Protein AF-A0AAV0WJF1-F1 (afdb_monomer_lite)

Radius of gyration: 22.51 Å; chains: 1; bounding box: 48×35×54 Å

Sequence (123 aa):
MRTDKSFSELWLKTIQFCETNDISIEVSHPITKRKRTQPTNLMNFHLETTTSANFDEQDQDVSEAYWRRTVYFPIIDTIINNLKFRFSTENLHMAKAIDSFMDTDFEKSQYFEKKLLLKCNEY

Organism: NCBI:txid13131

Foldseek 3Di:
DPDPVVLVVVVVVVVVVCVVVVHDLDDDPPPDPDDDDDDPVCPVAPDDPDDPPPCPPDDPCPSSVCCVRPPVRVVVSVVVVVVCVCPPPVNVLLVQLVVCVVVVVVVSVVVNVVVVVVVVVVD

Structure (mmCIF, N/CA/C/O backbone):
data_AF-A0AAV0WJF1-F1
#
_entry.id   AF-A0AAV0WJF1-F1
#
loop_
_atom_site.group_PDB
_atom_site.id
_atom_site.type_symbol
_atom_site.label_atom_id
_atom_site.label_alt_id
_atom_site.label_comp_id
_atom_site.label_asym_id
_atom_site.label_entity_id
_atom_site.label_seq_id
_atom_site.pdbx_PDB_ins_code
_atom_site.Cartn_x
_atom_site.Cartn_y
_atom_site.Cartn_z
_atom_site.occupancy
_atom_site.B_iso_or_equiv
_atom_site.auth_seq_id
_atom_site.auth_comp_id
_atom_site.auth_asym_id
_atom_site.auth_atom_id
_atom_site.pdbx_PDB_model_num
ATOM 1 N N . MET A 1 1 ? 10.000 -0.336 2.241 1.00 55.97 1 MET A N 1
ATOM 2 C CA . MET A 1 1 ? 8.812 -0.557 1.386 1.00 55.97 1 MET A CA 1
ATOM 3 C C . MET A 1 1 ? 8.705 0.536 0.332 1.00 55.97 1 MET A C 1
ATOM 5 O O . MET A 1 1 ? 8.679 0.216 -0.843 1.00 55.97 1 MET A O 1
ATOM 9 N N . ARG A 1 2 ? 8.781 1.818 0.717 1.00 67.69 2 ARG A N 1
ATOM 10 C CA . ARG A 1 2 ? 9.154 2.902 -0.204 1.00 67.69 2 ARG A CA 1
ATOM 11 C C . ARG A 1 2 ? 10.661 3.171 -0.112 1.00 67.69 2 ARG A C 1
ATOM 13 O O . ARG A 1 2 ? 11.082 4.125 0.529 1.00 67.69 2 ARG A O 1
ATOM 20 N N . THR A 1 3 ? 11.474 2.265 -0.645 1.00 77.50 3 THR A N 1
ATOM 21 C CA . THR A 1 3 ? 12.932 2.453 -0.717 1.00 77.50 3 THR A CA 1
ATOM 22 C C . THR A 1 3 ? 13.434 2.107 -2.103 1.00 77.50 3 THR A C 1
ATOM 24 O O . THR A 1 3 ? 12.936 1.175 -2.735 1.00 77.50 3 THR A O 1
ATOM 27 N N . ASP A 1 4 ? 14.456 2.826 -2.542 1.00 77.62 4 ASP A N 1
ATOM 28 C CA . ASP A 1 4 ? 15.042 2.654 -3.871 1.00 77.62 4 ASP A CA 1
ATOM 29 C C . ASP A 1 4 ? 15.530 1.223 -4.077 1.00 77.62 4 ASP A C 1
ATOM 31 O O . ASP A 1 4 ? 15.182 0.589 -5.064 1.00 77.62 4 ASP A O 1
ATOM 35 N N . LYS A 1 5 ? 16.167 0.650 -3.050 1.00 85.56 5 LYS A N 1
ATOM 36 C CA . LYS A 1 5 ? 16.572 -0.758 -3.030 1.00 85.56 5 LYS A CA 1
ATOM 37 C C . LYS A 1 5 ? 15.415 -1.725 -3.319 1.00 85.56 5 LYS A C 1
ATOM 39 O O . LYS A 1 5 ? 15.571 -2.641 -4.115 1.00 85.56 5 LYS A O 1
ATOM 44 N N . SER A 1 6 ? 14.256 -1.520 -2.685 1.00 83.12 6 SER A N 1
ATOM 45 C CA . SER A 1 6 ? 13.097 -2.405 -2.885 1.00 83.12 6 SER A CA 1
ATOM 46 C C . SER A 1 6 ? 12.503 -2.289 -4.287 1.00 83.12 6 SER A C 1
ATOM 48 O O . SER A 1 6 ? 12.029 -3.283 -4.829 1.00 83.12 6 SER A O 1
ATOM 50 N N . PHE A 1 7 ? 12.568 -1.095 -4.883 1.00 85.75 7 PHE A N 1
ATOM 51 C CA . PHE A 1 7 ? 12.184 -0.911 -6.274 1.00 85.75 7 PHE A CA 1
ATOM 52 C C . PHE A 1 7 ? 13.158 -1.638 -7.202 1.00 85.75 7 PHE A C 1
ATOM 54 O O . PHE A 1 7 ? 12.708 -2.432 -8.018 1.00 85.75 7 PHE A O 1
ATOM 61 N N . SER A 1 8 ? 14.470 -1.448 -7.031 1.00 86.62 8 SER A N 1
ATOM 62 C CA . SER A 1 8 ? 15.483 -2.099 -7.870 1.00 86.62 8 SER A CA 1
ATOM 63 C C . SER A 1 8 ? 15.378 -3.627 -7.829 1.00 86.62 8 SER A C 1
ATOM 65 O O . SER A 1 8 ? 15.448 -4.274 -8.867 1.00 86.62 8 SER A O 1
ATOM 67 N N . GLU A 1 9 ? 15.138 -4.222 -6.657 1.00 89.94 9 GLU A N 1
ATOM 68 C CA . GLU A 1 9 ? 14.930 -5.674 -6.532 1.00 89.94 9 GLU A CA 1
ATOM 69 C C . GLU A 1 9 ? 13.6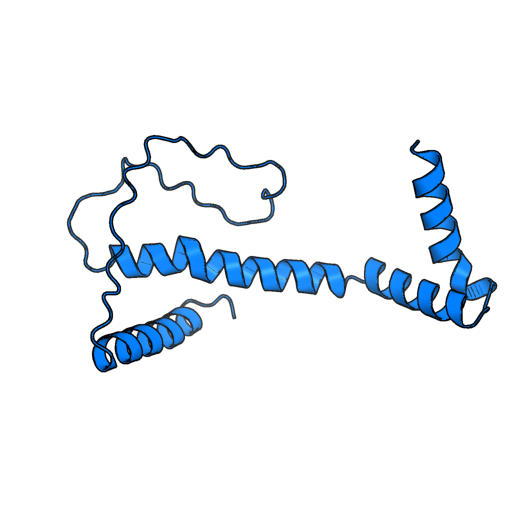97 -6.167 -7.311 1.00 89.94 9 GLU A C 1
ATOM 71 O O . GLU A 1 9 ? 13.744 -7.223 -7.945 1.00 89.94 9 GLU A O 1
ATOM 76 N N . LEU A 1 10 ? 12.588 -5.422 -7.269 1.00 88.12 10 LEU A N 1
ATOM 77 C CA . LEU A 1 10 ? 11.373 -5.755 -8.018 1.00 88.12 10 LEU A CA 1
ATOM 78 C C . LEU A 1 10 ? 11.564 -5.534 -9.523 1.00 88.12 10 LEU A C 1
ATOM 80 O O . LEU A 1 10 ? 11.116 -6.348 -10.331 1.00 88.12 10 LEU A O 1
ATOM 84 N N . TRP A 1 11 ? 12.239 -4.451 -9.889 1.00 89.19 11 TRP A N 1
ATOM 85 C CA . TRP A 1 11 ? 12.522 -4.084 -11.266 1.00 89.19 11 TRP A CA 1
ATOM 86 C C . TRP A 1 11 ? 13.403 -5.130 -11.949 1.00 89.19 11 TRP A C 1
ATOM 88 O O . TRP A 1 11 ? 13.031 -5.629 -13.006 1.00 89.19 11 TRP A O 1
ATOM 98 N N . LEU A 1 12 ? 14.476 -5.584 -11.293 1.00 89.50 12 LEU A N 1
ATOM 99 C CA . LEU A 1 12 ? 15.334 -6.660 -11.806 1.00 89.50 12 LEU A CA 1
ATOM 100 C C . LEU A 1 12 ? 14.558 -7.959 -12.055 1.00 89.50 12 LEU A C 1
ATOM 102 O O . LEU A 1 12 ? 14.716 -8.584 -13.100 1.00 89.50 12 LEU A O 1
ATOM 106 N N . LYS A 1 13 ? 13.671 -8.348 -11.130 1.00 91.12 13 LYS A N 1
ATOM 107 C CA . LYS A 1 13 ? 12.789 -9.513 -11.323 1.00 91.12 13 LYS A CA 1
ATOM 108 C C . LYS A 1 13 ? 11.827 -9.325 -12.494 1.00 91.12 13 LYS A C 1
ATOM 110 O O . LYS A 1 13 ? 11.500 -10.291 -13.174 1.00 91.12 13 LYS A O 1
ATOM 115 N N . THR A 1 14 ? 11.366 -8.096 -12.708 1.00 87.12 14 THR A N 1
ATOM 116 C CA . THR A 1 14 ? 10.457 -7.749 -13.804 1.00 87.12 14 THR A CA 1
ATOM 117 C C . THR A 1 14 ? 11.182 -7.835 -15.145 1.00 87.12 14 THR A C 1
ATOM 119 O O . THR A 1 14 ? 10.672 -8.479 -16.055 1.00 87.12 14 THR A O 1
ATOM 122 N N . ILE A 1 15 ? 12.402 -7.293 -15.235 1.00 88.75 15 ILE A N 1
ATOM 123 C CA . ILE A 1 15 ? 13.273 -7.428 -16.412 1.00 88.75 15 ILE A CA 1
ATOM 124 C C . ILE A 1 15 ? 13.526 -8.904 -16.715 1.00 88.75 15 ILE A C 1
ATOM 126 O O . ILE A 1 15 ? 13.214 -9.356 -17.811 1.00 88.75 15 ILE A O 1
ATOM 130 N N . GLN A 1 16 ? 13.984 -9.675 -15.725 1.00 90.88 16 GLN A N 1
ATOM 131 C CA . GLN A 1 16 ? 14.268 -11.101 -15.903 1.00 90.88 16 GLN A CA 1
ATOM 132 C C . GLN A 1 16 ? 13.039 -11.878 -16.401 1.00 90.88 16 GLN A C 1
ATOM 134 O O . GLN A 1 16 ? 13.146 -12.749 -17.266 1.00 90.88 16 GLN A O 1
ATOM 139 N N . PHE A 1 17 ? 11.857 -11.572 -15.860 1.00 90.88 17 PHE A N 1
ATOM 140 C CA . PHE A 1 17 ? 10.607 -12.181 -16.303 1.00 90.88 17 PHE A CA 1
ATOM 141 C C . PHE A 1 17 ? 10.282 -11.823 -17.757 1.00 90.88 17 PHE A C 1
ATOM 143 O O . PHE A 1 17 ? 9.903 -12.702 -18.528 1.00 90.88 17 PHE A O 1
ATOM 150 N N . CYS A 1 18 ? 10.441 -10.560 -18.142 1.00 88.00 18 CYS A N 1
ATOM 151 C CA . CYS A 1 18 ? 10.160 -10.108 -19.499 1.00 88.00 18 CYS A CA 1
ATOM 152 C C . CYS A 1 18 ? 11.141 -10.682 -20.523 1.00 88.00 18 CYS A C 1
ATOM 154 O O . CYS A 1 18 ? 10.690 -11.152 -21.563 1.00 88.00 18 CYS A O 1
ATOM 156 N N . GLU A 1 19 ? 12.434 -10.745 -20.200 1.00 90.31 19 GLU A N 1
ATOM 157 C CA . GLU A 1 19 ? 13.454 -11.407 -21.027 1.00 90.31 19 GLU A CA 1
ATOM 158 C C . GLU A 1 19 ? 13.150 -12.897 -21.219 1.00 90.31 19 GLU A C 1
ATOM 160 O O . GLU A 1 19 ? 13.275 -13.424 -22.317 1.00 90.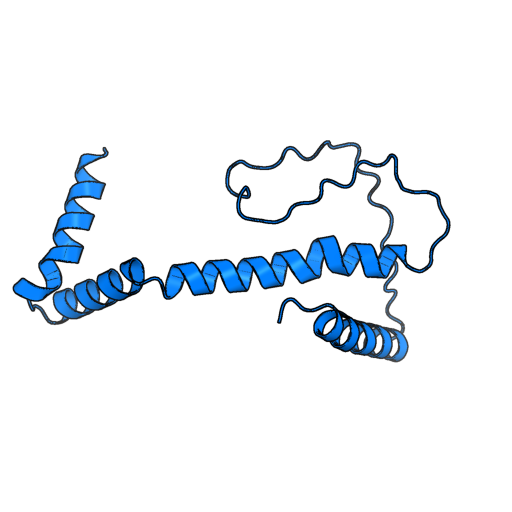31 19 GLU A O 1
ATOM 165 N N . THR A 1 20 ? 12.690 -13.583 -20.167 1.00 93.88 20 THR A N 1
ATOM 166 C CA . THR A 1 20 ? 12.349 -15.017 -20.238 1.00 93.88 20 THR A CA 1
ATOM 167 C C . THR A 1 20 ? 11.139 -15.294 -21.139 1.00 93.88 20 THR A C 1
ATOM 169 O O . THR A 1 20 ? 10.993 -16.404 -21.645 1.00 93.88 20 THR A O 1
ATOM 172 N N . ASN A 1 21 ? 10.250 -14.314 -21.316 1.00 91.50 21 ASN A N 1
ATOM 173 C CA . ASN A 1 21 ? 8.972 -14.482 -22.011 1.00 91.50 21 ASN A CA 1
ATOM 174 C C . ASN A 1 21 ? 8.864 -13.648 -23.303 1.00 91.50 21 ASN A C 1
ATOM 176 O O . ASN A 1 21 ? 7.762 -13.529 -23.835 1.00 91.50 21 ASN A O 1
ATOM 180 N N . ASP A 1 22 ? 9.962 -13.053 -23.785 1.00 88.44 22 ASP A N 1
ATOM 181 C CA . ASP A 1 22 ? 9.990 -12.137 -24.940 1.00 88.44 22 ASP A CA 1
ATOM 182 C C . ASP A 1 22 ? 8.934 -11.010 -24.858 1.00 88.44 22 ASP A C 1
ATOM 184 O O . ASP A 1 22 ? 8.281 -10.638 -25.838 1.00 88.44 22 ASP A O 1
ATOM 188 N N . ILE A 1 23 ? 8.738 -10.452 -23.660 1.00 86.94 23 ILE A N 1
ATOM 189 C CA . ILE A 1 23 ? 7.790 -9.355 -23.419 1.00 86.94 23 ILE A CA 1
ATOM 190 C C . ILE A 1 23 ? 8.530 -8.023 -23.531 1.00 86.94 23 ILE A C 1
ATOM 192 O O . ILE A 1 23 ? 9.479 -7.769 -22.792 1.00 86.94 23 ILE A O 1
ATOM 196 N N . SER A 1 24 ? 8.052 -7.126 -24.395 1.00 80.88 24 SER A N 1
ATOM 197 C CA . SER A 1 24 ? 8.589 -5.764 -24.464 1.00 80.88 24 SER A CA 1
ATOM 198 C C . SER A 1 24 ? 8.199 -4.945 -23.226 1.00 80.88 24 SER A C 1
ATOM 200 O O . SER A 1 24 ? 7.020 -4.829 -22.889 1.00 80.88 24 SER A O 1
ATOM 202 N N . ILE A 1 25 ? 9.204 -4.367 -22.561 1.00 76.56 25 ILE A N 1
ATOM 203 C CA . ILE A 1 25 ? 9.070 -3.440 -21.419 1.00 76.56 25 ILE A CA 1
ATOM 204 C C . ILE A 1 25 ? 8.994 -1.973 -21.876 1.00 76.56 25 ILE A C 1
ATOM 206 O O . ILE A 1 25 ? 8.682 -1.085 -21.073 1.00 76.56 25 ILE A O 1
ATOM 210 N N . GLU A 1 26 ? 9.270 -1.706 -23.154 1.00 78.12 26 GLU A N 1
ATOM 211 C CA . GLU A 1 26 ? 9.368 -0.347 -23.674 1.00 78.12 26 GLU A CA 1
ATOM 212 C C . GLU A 1 26 ? 8.051 0.411 -23.518 1.00 78.12 26 GLU A C 1
ATOM 214 O O . GLU A 1 26 ? 6.976 -0.014 -23.954 1.00 78.12 26 GLU A O 1
ATOM 219 N N . VAL A 1 27 ? 8.141 1.584 -22.897 1.00 68.50 27 VAL A N 1
ATOM 220 C CA . VAL A 1 27 ? 6.999 2.477 -22.755 1.00 68.50 27 VAL A CA 1
ATOM 221 C C . VAL A 1 27 ? 6.891 3.294 -24.036 1.00 68.50 27 VAL A C 1
ATOM 223 O O . VAL A 1 27 ? 7.688 4.198 -24.279 1.00 68.50 27 VAL A O 1
ATOM 226 N N . SER A 1 28 ? 5.885 3.000 -24.864 1.00 59.44 28 SER A N 1
ATOM 227 C CA . SER A 1 28 ? 5.542 3.882 -25.981 1.00 59.44 28 SER A CA 1
ATOM 228 C C . SER A 1 28 ? 5.176 5.260 -25.425 1.00 59.44 28 SER A C 1
ATOM 230 O O . SER A 1 28 ? 4.274 5.379 -24.590 1.00 59.44 28 SER A O 1
ATOM 232 N N . HIS A 1 29 ? 5.899 6.296 -25.856 1.00 57.12 29 HIS A N 1
ATOM 233 C CA . HIS A 1 29 ? 5.673 7.671 -25.425 1.00 57.12 29 HIS A CA 1
ATOM 234 C C . HIS A 1 29 ? 4.190 8.033 -25.585 1.00 57.12 29 HIS A C 1
ATOM 236 O O . HIS A 1 29 ? 3.665 7.986 -26.704 1.00 57.12 29 HIS A O 1
ATOM 242 N N . PRO A 1 30 ? 3.482 8.422 -24.508 1.00 50.22 30 PRO A N 1
ATOM 243 C CA . PRO A 1 30 ? 2.110 8.860 -24.650 1.00 50.22 30 PRO A CA 1
ATOM 244 C C . PRO A 1 30 ? 2.115 10.197 -25.397 1.00 50.22 30 PRO A C 1
ATOM 246 O O . PRO A 1 30 ? 2.349 11.256 -24.815 1.00 50.22 30 PRO A O 1
ATOM 249 N N . ILE A 1 31 ? 1.812 10.164 -26.699 1.00 47.16 31 ILE A N 1
ATOM 250 C CA . ILE A 1 31 ? 1.410 11.348 -27.466 1.00 47.16 31 ILE A CA 1
ATOM 251 C C . ILE A 1 31 ? 0.038 11.768 -26.934 1.00 47.16 31 ILE A C 1
ATOM 253 O O . ILE A 1 31 ? -1.004 11.518 -27.536 1.00 47.16 31 ILE A O 1
ATOM 257 N N . THR A 1 32 ? -0.005 12.384 -25.757 1.00 50.84 32 THR A N 1
ATOM 258 C CA . THR A 1 32 ? -1.253 12.904 -25.204 1.00 50.84 32 THR A CA 1
ATOM 259 C C . THR A 1 32 ? -1.129 14.399 -24.994 1.00 50.84 32 THR A C 1
ATOM 261 O O . THR A 1 32 ? -0.612 14.867 -23.988 1.00 50.84 32 THR A O 1
ATOM 264 N N . LYS A 1 33 ? -1.710 15.158 -25.932 1.00 53.44 33 LYS A N 1
ATOM 265 C CA . LYS A 1 33 ? -1.911 16.621 -25.875 1.00 53.44 33 LYS A CA 1
ATOM 266 C C . LYS A 1 33 ? -2.831 17.081 -24.728 1.00 53.44 33 LYS A C 1
ATOM 268 O O . LYS A 1 33 ? -3.188 18.254 -24.655 1.00 53.44 33 LYS A O 1
ATOM 273 N N . ARG A 1 34 ? -3.291 16.176 -23.858 1.00 53.78 34 ARG A N 1
ATOM 274 C CA . ARG A 1 34 ? -4.216 16.505 -22.769 1.00 53.78 34 ARG A CA 1
ATOM 275 C C . ARG A 1 34 ? -3.416 16.889 -21.529 1.00 53.78 34 ARG A C 1
ATOM 277 O O . ARG A 1 34 ? -2.856 16.024 -20.864 1.00 53.78 34 ARG A O 1
ATOM 284 N N . LYS A 1 35 ? -3.409 18.186 -21.199 1.00 49.66 35 LYS A N 1
ATOM 285 C CA . LYS A 1 35 ? -3.003 18.675 -19.874 1.00 49.66 35 LYS A CA 1
ATOM 286 C C . LYS A 1 35 ? -3.876 17.988 -18.826 1.00 49.66 35 LYS A C 1
ATOM 288 O O . LYS A 1 35 ? -5.072 18.255 -18.742 1.00 49.66 35 LYS A O 1
ATOM 293 N N . ARG A 1 36 ? -3.286 17.079 -18.055 1.00 54.56 36 ARG A N 1
ATOM 294 C CA . ARG A 1 36 ? -3.955 16.420 -16.936 1.00 54.56 36 ARG A CA 1
ATOM 295 C C . ARG A 1 36 ? -3.948 17.402 -15.764 1.00 54.56 36 ARG A C 1
ATOM 297 O O . ARG A 1 36 ? -2.909 17.627 -15.156 1.00 54.56 36 ARG A O 1
ATOM 304 N N . THR A 1 37 ? -5.077 18.045 -15.490 1.00 54.03 37 THR A N 1
ATOM 305 C CA . THR A 1 37 ? -5.266 18.827 -14.262 1.00 54.03 37 THR A CA 1
ATOM 306 C C . THR A 1 37 ? -5.371 17.864 -13.082 1.00 54.03 37 THR A C 1
ATOM 308 O O . THR A 1 37 ? -6.116 16.885 -13.144 1.00 54.03 37 THR A O 1
ATOM 311 N N . GLN A 1 38 ? -4.596 18.108 -12.023 1.00 50.94 38 GLN A N 1
ATOM 312 C CA . GLN A 1 38 ? -4.615 17.288 -10.813 1.00 50.94 38 GLN A CA 1
ATOM 313 C C . GLN A 1 38 ? -6.019 17.342 -10.183 1.00 50.94 38 GLN A C 1
ATOM 315 O O . GLN A 1 38 ? -6.508 18.439 -9.901 1.00 50.94 38 GLN A O 1
ATOM 320 N N . PRO A 1 39 ? -6.698 16.203 -9.960 1.00 56.72 39 PRO A N 1
ATOM 321 C CA . PRO A 1 39 ? -7.948 16.211 -9.214 1.00 56.72 39 PRO A CA 1
ATOM 322 C C . PRO A 1 39 ? -7.659 16.551 -7.746 1.00 56.72 39 PRO A C 1
ATOM 324 O O . PRO A 1 39 ? -6.719 16.026 -7.145 1.00 56.72 39 PRO A O 1
ATOM 327 N N . THR A 1 40 ? -8.490 17.411 -7.157 1.00 57.22 40 THR A N 1
ATOM 328 C CA . THR A 1 40 ? -8.364 17.932 -5.782 1.00 57.22 40 THR A CA 1
ATOM 329 C C . THR A 1 40 ? -8.242 16.837 -4.717 1.00 57.22 40 THR A C 1
ATOM 331 O O . THR A 1 40 ? -7.600 17.043 -3.693 1.00 57.22 40 THR A O 1
ATOM 334 N N . ASN A 1 41 ? -8.763 15.639 -4.990 1.00 60.06 41 ASN A N 1
ATOM 335 C CA . ASN A 1 41 ? -8.730 14.491 -4.079 1.00 60.06 41 ASN A CA 1
ATOM 336 C C . ASN A 1 41 ? -7.359 13.783 -3.988 1.00 60.06 41 ASN A C 1
ATOM 338 O O . ASN A 1 41 ? -7.218 12.848 -3.203 1.00 60.06 41 ASN A O 1
ATOM 342 N N . LEU A 1 42 ? -6.352 14.190 -4.777 1.00 59.56 42 LEU A N 1
ATOM 343 C CA . LEU A 1 42 ? -5.025 13.553 -4.818 1.00 59.56 42 LEU A CA 1
ATOM 344 C C . LEU A 1 42 ? -3.891 14.420 -4.235 1.00 59.56 42 LEU A C 1
ATOM 346 O O . LEU A 1 42 ? -2.723 14.140 -4.487 1.00 59.56 42 LEU A O 1
ATOM 350 N N . MET A 1 43 ? -4.199 15.454 -3.446 1.00 57.50 43 MET A N 1
ATOM 351 C CA . MET A 1 43 ? -3.187 16.341 -2.835 1.00 57.50 43 MET A CA 1
ATOM 352 C C . MET A 1 43 ? -2.194 15.614 -1.910 1.00 57.50 43 MET A C 1
ATOM 354 O O . MET A 1 43 ? -1.057 16.046 -1.763 1.00 57.50 43 MET A O 1
ATOM 358 N N . ASN A 1 44 ? -2.600 14.489 -1.315 1.00 60.22 44 ASN A N 1
ATOM 359 C CA . ASN A 1 44 ? -1.764 13.708 -0.393 1.00 60.22 44 ASN A CA 1
ATOM 360 C C . ASN A 1 44 ? -0.791 12.747 -1.099 1.00 60.22 44 ASN A C 1
ATOM 362 O O . ASN A 1 44 ? -0.085 11.990 -0.431 1.00 60.22 44 ASN A O 1
ATOM 366 N N . PHE A 1 45 ? -0.779 12.729 -2.432 1.00 58.53 45 PHE A N 1
ATOM 367 C CA . PHE A 1 45 ? 0.106 11.883 -3.223 1.00 58.53 45 PHE A CA 1
ATOM 368 C C . PHE A 1 45 ? 1.229 12.726 -3.819 1.00 58.53 45 PHE A C 1
ATOM 370 O O . PHE A 1 45 ? 1.000 13.842 -4.285 1.00 58.53 45 PHE A O 1
ATOM 377 N N . HIS A 1 46 ? 2.448 12.185 -3.833 1.00 47.81 46 HIS A N 1
ATOM 378 C CA . HIS A 1 46 ? 3.551 12.817 -4.545 1.00 47.81 46 HIS A CA 1
ATOM 379 C C . HIS A 1 46 ? 3.327 12.637 -6.049 1.00 47.81 46 HIS A C 1
ATOM 381 O O . HIS A 1 46 ? 3.642 11.597 -6.623 1.00 47.81 46 HIS A O 1
ATOM 387 N N . LEU A 1 47 ? 2.706 13.640 -6.666 1.00 55.28 47 LEU A N 1
ATOM 388 C CA . LEU A 1 47 ? 2.426 13.665 -8.092 1.00 55.28 47 LEU A CA 1
ATOM 389 C C . LEU A 1 47 ? 3.418 14.619 -8.762 1.00 55.28 47 LEU A C 1
ATOM 391 O O . LEU A 1 47 ? 3.240 15.834 -8.732 1.00 55.28 47 LEU A O 1
ATOM 395 N N . GLU A 1 48 ? 4.481 14.083 -9.357 1.00 50.75 48 GLU A N 1
ATOM 396 C CA . GLU A 1 48 ? 5.324 14.880 -10.248 1.00 50.75 48 GLU A CA 1
ATOM 397 C C . GLU A 1 48 ? 4.643 14.977 -11.614 1.00 50.75 48 GLU A C 1
ATOM 399 O O . GLU A 1 48 ? 4.590 14.014 -12.381 1.00 50.75 48 GLU A O 1
ATOM 404 N N . THR A 1 49 ? 4.094 16.151 -11.923 1.00 50.25 49 THR A N 1
ATOM 405 C CA . THR A 1 49 ? 3.616 16.472 -13.270 1.00 50.25 49 THR A CA 1
ATOM 406 C C . THR A 1 49 ? 4.820 16.549 -14.202 1.00 50.25 49 THR A C 1
ATOM 408 O O . THR A 1 49 ? 5.536 17.547 -14.224 1.00 50.25 49 THR A O 1
ATOM 411 N N . THR A 1 50 ? 5.068 15.494 -14.970 1.00 47.50 50 THR A N 1
ATOM 412 C CA . THR A 1 50 ? 6.108 15.493 -16.000 1.00 47.50 50 THR A CA 1
ATOM 413 C C . THR A 1 50 ? 5.642 16.396 -17.142 1.00 47.50 50 THR A C 1
ATOM 415 O O . THR A 1 50 ? 4.800 16.022 -17.958 1.00 47.50 50 THR A O 1
ATOM 418 N N . THR A 1 51 ? 6.127 17.637 -17.179 1.00 46.59 51 THR A N 1
ATOM 419 C CA . THR A 1 51 ? 5.959 18.510 -18.344 1.00 46.59 51 THR A CA 1
ATOM 420 C C . THR A 1 51 ? 6.838 17.994 -19.473 1.00 46.59 51 THR A C 1
ATOM 422 O O . THR A 1 51 ? 8.021 17.741 -19.266 1.00 46.59 51 THR A O 1
ATOM 425 N N . SER A 1 52 ? 6.274 17.880 -20.676 1.00 50.44 52 SER A N 1
ATOM 426 C CA . SER A 1 52 ? 6.908 17.340 -21.890 1.00 50.44 52 SER A CA 1
ATOM 427 C C . SER A 1 52 ? 8.170 18.079 -22.375 1.00 50.44 52 SER A C 1
ATOM 429 O O . SER A 1 52 ? 8.664 17.771 -23.447 1.00 50.44 52 SER A O 1
ATOM 431 N N . ALA A 1 53 ? 8.676 19.059 -21.622 1.00 45.38 53 ALA A N 1
ATOM 432 C CA . ALA A 1 53 ? 9.868 19.839 -21.946 1.00 45.38 53 ALA A CA 1
ATOM 433 C C . ALA A 1 53 ? 11.187 19.186 -21.482 1.00 45.38 53 ALA A C 1
ATOM 435 O O . ALA A 1 53 ? 12.243 19.704 -21.813 1.00 45.38 53 ALA A O 1
ATOM 436 N N . ASN A 1 54 ? 11.137 18.074 -20.735 1.00 45.59 54 ASN A N 1
ATOM 437 C CA . ASN A 1 54 ? 12.328 17.426 -20.159 1.00 45.59 54 ASN A CA 1
ATOM 438 C C . ASN A 1 54 ? 12.702 16.092 -20.836 1.00 45.59 54 ASN A C 1
ATOM 440 O O . ASN A 1 54 ? 13.483 15.332 -20.272 1.00 45.59 54 ASN A O 1
ATOM 444 N N . PHE A 1 55 ? 12.111 15.762 -21.988 1.00 45.50 55 PHE A N 1
ATOM 445 C CA . PHE A 1 55 ? 12.466 14.552 -22.733 1.00 45.50 55 PHE A CA 1
ATOM 446 C C . PHE A 1 55 ? 13.533 14.894 -23.774 1.00 45.50 55 PHE A C 1
ATOM 448 O O . PHE A 1 55 ? 13.210 15.109 -24.939 1.00 45.50 55 PHE A O 1
ATOM 455 N N . ASP A 1 56 ? 14.791 14.959 -23.340 1.00 38.81 56 ASP A N 1
ATOM 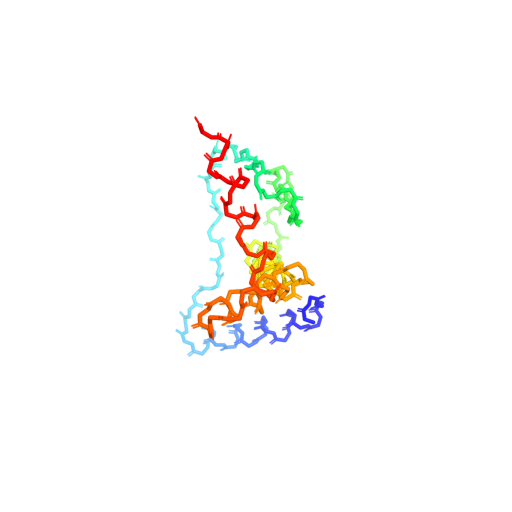456 C CA . ASP A 1 56 ? 15.912 14.763 -24.258 1.00 38.81 56 ASP A CA 1
ATOM 457 C C . ASP A 1 56 ? 16.002 13.257 -24.571 1.00 38.81 56 ASP A C 1
ATOM 459 O O . ASP A 1 56 ? 16.009 12.409 -23.679 1.00 38.81 56 ASP A O 1
ATOM 463 N N . GLU A 1 57 ? 15.973 12.931 -25.864 1.00 45.19 57 GLU A N 1
ATOM 464 C CA . GLU A 1 57 ? 15.648 11.623 -26.460 1.00 45.19 57 GLU A CA 1
ATOM 465 C C . GLU A 1 57 ? 16.711 10.513 -26.309 1.00 45.19 57 GLU A C 1
ATOM 467 O O . GLU A 1 57 ? 16.791 9.616 -27.147 1.00 45.19 57 GLU A O 1
ATOM 472 N N . GLN A 1 58 ? 17.543 10.508 -25.270 1.00 43.69 58 GLN A N 1
ATOM 473 C CA . GLN A 1 58 ? 18.573 9.472 -25.123 1.00 43.69 58 GLN A CA 1
ATOM 474 C C . GLN A 1 58 ? 18.760 9.055 -23.672 1.00 43.69 58 GLN A C 1
ATOM 476 O O . GLN A 1 58 ? 19.681 9.522 -23.018 1.00 43.69 58 GLN A O 1
ATOM 481 N N . ASP A 1 59 ? 17.931 8.133 -23.180 1.00 44.53 59 ASP A N 1
ATOM 482 C CA . ASP A 1 59 ? 18.352 7.313 -22.045 1.00 44.53 59 ASP A CA 1
ATOM 483 C C . ASP A 1 59 ? 17.566 5.999 -21.955 1.00 44.53 59 ASP A C 1
ATOM 485 O O . ASP A 1 59 ? 16.335 5.979 -21.907 1.00 44.53 59 ASP A O 1
ATOM 489 N N . GLN A 1 60 ? 18.285 4.877 -21.864 1.00 50.19 60 GLN A N 1
ATOM 490 C CA . GLN A 1 60 ? 17.711 3.580 -21.467 1.00 50.19 60 GLN A CA 1
ATOM 491 C C . GLN A 1 60 ? 17.050 3.645 -20.069 1.00 50.19 60 GLN A C 1
ATOM 493 O O . GLN A 1 60 ? 16.242 2.782 -19.729 1.00 50.19 60 GLN A O 1
ATOM 498 N N . ASP A 1 61 ? 17.318 4.704 -19.299 1.00 57.72 61 ASP A N 1
ATOM 499 C CA . ASP A 1 61 ? 16.741 5.001 -17.982 1.00 57.72 61 ASP A CA 1
ATOM 500 C C . ASP A 1 61 ? 15.295 5.558 -18.038 1.00 57.72 61 ASP A C 1
ATOM 502 O O . ASP A 1 61 ? 14.595 5.637 -17.026 1.00 57.72 61 ASP A O 1
ATOM 506 N N . VAL A 1 62 ? 14.772 5.910 -19.223 1.00 68.69 62 VAL A N 1
ATOM 507 C CA . VAL A 1 62 ? 13.425 6.510 -19.345 1.00 68.69 62 VAL A CA 1
ATOM 508 C C . VAL A 1 62 ? 12.315 5.537 -18.929 1.00 68.69 62 VAL A C 1
ATOM 510 O O . VAL A 1 62 ? 11.360 5.939 -18.259 1.00 68.69 62 VAL A O 1
ATOM 513 N N . SER A 1 63 ? 12.433 4.253 -19.284 1.00 75.25 63 SER A N 1
ATOM 514 C CA . SER A 1 63 ? 11.412 3.250 -18.941 1.00 75.25 63 SER A CA 1
ATOM 515 C C . SER A 1 63 ? 11.423 2.933 -17.446 1.00 75.25 63 SER A C 1
ATOM 517 O O . SER A 1 63 ? 10.365 2.935 -16.815 1.00 75.25 63 SER A O 1
ATOM 519 N N . GLU A 1 64 ? 12.602 2.730 -16.852 1.00 81.50 64 GLU A N 1
ATOM 520 C CA . GLU A 1 64 ? 12.731 2.491 -15.411 1.00 81.50 64 GLU A CA 1
ATOM 521 C C . GLU A 1 64 ? 12.185 3.680 -14.611 1.00 81.50 64 GLU A C 1
ATOM 523 O O . GLU A 1 64 ? 11.320 3.504 -13.743 1.00 81.50 64 GLU A O 1
ATOM 528 N N . ALA A 1 65 ? 12.608 4.902 -14.950 1.00 80.38 65 ALA A N 1
ATOM 529 C CA . ALA A 1 65 ? 12.121 6.117 -14.309 1.00 80.38 65 ALA A CA 1
ATOM 530 C C . ALA A 1 65 ? 10.600 6.289 -14.467 1.00 80.38 65 ALA A C 1
ATOM 532 O O . ALA A 1 65 ? 9.920 6.658 -13.500 1.00 80.38 65 ALA A O 1
ATOM 533 N N . TYR A 1 66 ? 10.047 5.984 -15.646 1.00 83.75 66 TYR A N 1
ATOM 534 C CA . TYR A 1 66 ? 8.606 6.039 -15.889 1.00 83.75 66 TYR A CA 1
ATOM 535 C C . TYR A 1 66 ? 7.840 5.060 -14.998 1.00 83.75 66 TYR A C 1
ATOM 537 O O . TYR A 1 66 ? 6.916 5.476 -14.292 1.00 83.75 66 TYR A O 1
ATOM 545 N N . TRP A 1 67 ? 8.218 3.779 -14.998 1.00 83.00 67 TRP A N 1
ATOM 546 C CA . TRP A 1 67 ? 7.542 2.744 -14.211 1.00 83.00 67 TRP A CA 1
ATOM 547 C C . TRP A 1 67 ? 7.672 3.011 -12.711 1.00 83.00 67 TRP A C 1
ATOM 549 O O . TRP A 1 67 ? 6.697 2.878 -11.961 1.00 83.00 67 TRP A O 1
ATOM 559 N N . ARG A 1 68 ? 8.841 3.485 -12.274 1.00 84.12 68 ARG A N 1
ATOM 560 C CA . ARG A 1 68 ? 9.089 3.880 -10.887 1.00 84.12 68 ARG A CA 1
ATOM 561 C C . ARG A 1 68 ? 8.157 5.001 -10.431 1.00 84.12 68 ARG A C 1
ATOM 563 O O . 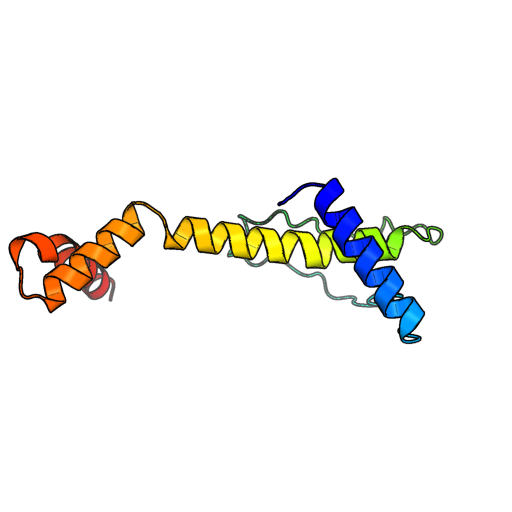ARG A 1 68 ? 7.509 4.875 -9.388 1.00 84.12 68 ARG A O 1
ATOM 570 N N . ARG A 1 69 ? 8.075 6.089 -11.203 1.00 80.69 69 ARG A N 1
ATOM 571 C CA . ARG A 1 69 ? 7.315 7.296 -10.826 1.00 80.69 69 ARG A CA 1
ATOM 572 C C . ARG A 1 69 ? 5.816 7.158 -11.052 1.00 80.69 69 ARG A C 1
ATOM 574 O O . ARG A 1 69 ? 5.033 7.618 -10.229 1.00 80.69 69 ARG A O 1
ATOM 581 N N . THR A 1 70 ? 5.414 6.532 -12.150 1.00 80.56 70 THR A N 1
ATOM 582 C CA . THR A 1 70 ? 4.013 6.527 -12.602 1.00 80.56 70 THR A CA 1
ATOM 583 C C . THR A 1 70 ? 3.224 5.353 -12.040 1.00 80.56 70 THR A C 1
ATOM 585 O O . THR A 1 70 ? 2.004 5.439 -11.913 1.00 80.56 70 THR A O 1
ATOM 588 N N . VAL A 1 71 ? 3.903 4.258 -11.694 1.00 82.56 71 VAL A N 1
ATOM 589 C CA . VAL A 1 71 ? 3.238 3.008 -11.311 1.00 82.56 71 VAL A CA 1
ATOM 590 C C . VAL A 1 71 ? 3.651 2.570 -9.915 1.00 82.56 71 VAL A C 1
ATOM 592 O O . VAL A 1 71 ? 2.798 2.491 -9.031 1.00 82.56 71 VAL A O 1
ATOM 595 N N . TYR A 1 72 ? 4.946 2.345 -9.679 1.00 85.69 72 TYR A N 1
ATOM 596 C CA . TYR A 1 72 ? 5.409 1.772 -8.415 1.00 85.69 72 TYR A CA 1
ATOM 597 C C . TYR A 1 72 ? 5.085 2.661 -7.210 1.00 85.69 72 TYR A C 1
ATOM 599 O O . TYR A 1 72 ? 4.385 2.221 -6.294 1.00 85.69 72 TYR A O 1
ATOM 607 N N . PHE A 1 73 ? 5.549 3.916 -7.203 1.00 83.12 73 PHE A N 1
ATOM 608 C CA . PHE A 1 73 ? 5.292 4.806 -6.068 1.00 83.12 73 PHE A CA 1
ATOM 609 C C . PHE A 1 73 ? 3.799 5.082 -5.846 1.00 83.12 73 PHE A C 1
ATOM 611 O O . PHE A 1 73 ? 3.361 4.929 -4.707 1.00 83.12 73 PHE A O 1
ATOM 618 N N . PRO A 1 74 ? 2.984 5.384 -6.877 1.00 85.19 74 PRO A N 1
ATOM 619 C CA . PRO A 1 74 ? 1.554 5.601 -6.685 1.00 85.19 74 PRO A CA 1
ATOM 620 C C . PRO A 1 74 ? 0.819 4.398 -6.090 1.00 85.19 74 PRO A C 1
ATOM 622 O O . PRO A 1 74 ? -0.020 4.580 -5.205 1.00 85.19 74 PRO A O 1
ATOM 625 N N . ILE A 1 75 ? 1.137 3.172 -6.519 1.00 86.06 75 ILE A N 1
ATOM 626 C CA . ILE A 1 75 ? 0.523 1.958 -5.959 1.00 86.06 75 ILE A CA 1
ATOM 627 C C . ILE A 1 75 ? 0.907 1.800 -4.486 1.00 86.06 75 ILE A C 1
ATOM 629 O O . ILE A 1 75 ? 0.032 1.621 -3.636 1.00 86.06 75 ILE A O 1
ATOM 633 N N . ILE A 1 76 ? 2.200 1.901 -4.167 1.00 88.44 76 ILE A N 1
ATOM 634 C CA . ILE A 1 76 ? 2.690 1.734 -2.794 1.00 88.44 76 ILE A CA 1
ATOM 635 C C . ILE A 1 76 ? 2.133 2.823 -1.874 1.00 88.44 76 ILE A C 1
ATOM 637 O O . ILE A 1 76 ? 1.633 2.507 -0.794 1.00 88.44 76 ILE A O 1
ATOM 641 N N . ASP A 1 77 ? 2.143 4.082 -2.306 1.00 86.38 77 ASP A N 1
ATOM 642 C CA . ASP A 1 77 ? 1.585 5.195 -1.537 1.00 86.38 77 ASP A CA 1
ATOM 643 C C . ASP A 1 77 ? 0.072 5.022 -1.335 1.00 86.38 77 ASP A C 1
ATOM 645 O O . ASP A 1 77 ? -0.437 5.273 -0.243 1.00 86.38 77 ASP A O 1
ATOM 649 N N . THR A 1 78 ? -0.651 4.510 -2.337 1.00 88.25 78 THR A N 1
ATOM 650 C CA . THR A 1 78 ? -2.083 4.192 -2.211 1.00 88.25 78 THR A CA 1
ATOM 651 C C . THR A 1 78 ? -2.324 3.118 -1.164 1.00 88.25 78 THR A C 1
ATOM 653 O O . THR A 1 78 ? -3.193 3.289 -0.307 1.00 88.25 78 THR A O 1
ATOM 656 N N . ILE A 1 79 ? -1.552 2.031 -1.185 1.00 88.50 79 ILE A N 1
ATOM 657 C CA . ILE A 1 79 ? -1.665 0.964 -0.185 1.00 88.50 79 ILE A CA 1
ATOM 658 C C . ILE A 1 79 ? -1.376 1.527 1.209 1.00 88.50 79 ILE A C 1
ATOM 660 O O . ILE A 1 79 ? -2.176 1.340 2.125 1.00 88.50 79 ILE A O 1
ATOM 664 N N . ILE A 1 80 ? -0.281 2.273 1.370 1.00 89.25 80 ILE A N 1
ATOM 665 C CA . ILE A 1 80 ? 0.107 2.862 2.658 1.00 89.25 80 ILE A CA 1
ATOM 666 C C . ILE A 1 80 ? -0.976 3.811 3.175 1.00 89.25 80 ILE A C 1
ATOM 668 O O . ILE A 1 80 ? -1.362 3.712 4.340 1.00 89.25 80 ILE A O 1
ATOM 672 N N . ASN A 1 81 ? -1.485 4.709 2.333 1.00 89.12 81 ASN A N 1
ATOM 673 C CA . ASN A 1 81 ? -2.504 5.678 2.730 1.00 89.12 81 ASN A CA 1
ATOM 674 C C . ASN A 1 81 ? -3.816 4.990 3.119 1.00 89.12 81 ASN A C 1
ATOM 676 O O . ASN A 1 81 ? -4.398 5.331 4.148 1.00 89.12 81 ASN A O 1
ATOM 680 N N . ASN A 1 82 ? -4.242 3.971 2.370 1.00 89.38 82 ASN A N 1
ATOM 681 C CA . ASN A 1 82 ? -5.430 3.194 2.720 1.00 89.38 82 ASN A CA 1
ATOM 682 C C . ASN A 1 82 ? -5.250 2.419 4.029 1.00 89.38 82 ASN A C 1
ATOM 684 O O . ASN A 1 82 ? -6.175 2.375 4.836 1.00 89.38 82 ASN A O 1
ATOM 688 N N . LEU A 1 83 ? -4.072 1.844 4.280 1.00 90.75 83 LEU A N 1
ATOM 689 C CA . LEU A 1 83 ? -3.795 1.155 5.542 1.00 90.75 83 LEU A CA 1
ATOM 690 C C . LEU A 1 83 ? -3.767 2.134 6.719 1.00 90.75 83 LEU A C 1
ATOM 692 O O . LEU A 1 83 ? -4.397 1.867 7.739 1.00 90.75 83 LEU A O 1
ATOM 696 N N . LYS A 1 84 ? -3.110 3.291 6.571 1.00 90.75 84 LYS A N 1
ATOM 697 C CA . LYS A 1 84 ? -3.119 4.356 7.587 1.00 90.75 84 LYS A CA 1
ATOM 698 C C . LYS A 1 84 ? -4.531 4.834 7.893 1.00 90.75 84 LYS A C 1
ATOM 700 O O . LYS A 1 84 ? -4.863 5.027 9.056 1.00 90.75 84 LYS A O 1
ATOM 705 N N . PHE A 1 85 ? -5.353 5.009 6.861 1.00 89.81 85 PHE A N 1
ATOM 706 C CA . PHE A 1 85 ? -6.753 5.362 7.034 1.00 89.81 85 PHE A CA 1
ATOM 707 C C . PHE A 1 85 ? -7.505 4.245 7.762 1.00 89.81 85 PHE A C 1
ATOM 709 O O . PHE A 1 85 ? -8.106 4.492 8.801 1.00 89.81 85 PHE A O 1
ATOM 716 N N . ARG A 1 86 ? -7.441 3.002 7.275 1.00 87.56 86 ARG A N 1
ATOM 717 C CA . ARG A 1 86 ? -8.181 1.861 7.837 1.00 87.56 86 ARG A CA 1
ATOM 718 C C . ARG A 1 86 ? -7.829 1.579 9.298 1.00 87.56 86 ARG A C 1
ATOM 720 O O . ARG A 1 86 ? -8.722 1.277 10.080 1.00 87.56 86 ARG A O 1
ATOM 727 N N . PHE A 1 87 ? -6.553 1.690 9.654 1.00 88.81 87 PHE A N 1
ATOM 728 C CA . PHE A 1 87 ? -6.048 1.446 11.007 1.00 88.81 87 PHE A CA 1
ATOM 729 C C . PHE A 1 87 ? -5.827 2.735 11.808 1.00 88.81 87 PHE A C 1
ATOM 731 O O . PHE A 1 87 ? -5.096 2.727 12.798 1.00 88.81 87 PHE A O 1
ATOM 738 N N . SER A 1 88 ? -6.440 3.848 11.398 1.00 92.81 88 SER A N 1
ATOM 739 C CA . SER A 1 88 ? -6.423 5.067 12.200 1.00 92.81 88 SER A CA 1
ATOM 740 C C . SER A 1 88 ? -7.158 4.835 13.521 1.00 92.81 88 SER A C 1
ATOM 742 O O . SER A 1 88 ? -8.100 4.042 13.596 1.00 92.81 88 SER A O 1
ATOM 744 N N . THR A 1 89 ? -6.753 5.549 14.571 1.00 92.56 89 THR A N 1
ATOM 745 C CA . THR A 1 89 ? -7.409 5.464 15.883 1.00 92.56 89 THR A CA 1
ATOM 746 C C . THR A 1 89 ? -8.907 5.744 15.780 1.00 92.56 89 THR A C 1
ATOM 748 O O . THR A 1 89 ? -9.702 5.055 16.409 1.00 92.56 89 THR A O 1
ATOM 751 N N . GLU A 1 90 ? -9.297 6.710 14.945 1.00 90.06 90 GLU A N 1
ATOM 752 C CA . GLU A 1 90 ? -10.697 7.057 14.706 1.00 90.06 90 GLU A CA 1
ATOM 753 C C . GLU A 1 90 ? -11.472 5.906 14.052 1.00 90.06 90 GLU A C 1
ATOM 755 O O . GLU A 1 90 ? -12.543 5.535 14.534 1.00 90.06 90 GLU A O 1
ATOM 760 N N . ASN A 1 91 ? -10.933 5.305 12.986 1.00 88.94 91 ASN A N 1
ATOM 761 C CA . ASN A 1 91 ? -11.609 4.214 12.284 1.00 88.94 91 ASN A CA 1
ATOM 762 C C . ASN A 1 91 ? -11.642 2.931 13.114 1.00 88.94 91 ASN A C 1
ATOM 764 O O . ASN A 1 91 ? -12.635 2.209 13.078 1.00 88.94 91 ASN A O 1
ATOM 768 N N . LEU A 1 92 ? -10.606 2.673 13.913 1.00 91.31 92 LEU A N 1
ATOM 769 C CA . LEU A 1 92 ? -10.604 1.560 14.855 1.00 91.31 92 LEU A CA 1
ATOM 770 C C . LEU A 1 92 ? -11.637 1.767 15.971 1.00 91.31 92 LEU A C 1
ATOM 772 O O . LEU A 1 92 ? -12.342 0.829 16.335 1.00 91.31 92 LEU A O 1
ATOM 776 N N . HIS A 1 93 ? -11.744 2.987 16.505 1.00 90.75 93 HIS A N 1
ATOM 777 C CA . HIS A 1 93 ? -12.761 3.334 17.496 1.00 90.75 93 HIS A CA 1
ATOM 778 C C . HIS A 1 93 ? -14.172 3.199 16.914 1.00 90.75 93 HIS A C 1
ATOM 780 O O . HIS A 1 93 ? -15.052 2.633 17.556 1.00 90.75 93 HIS A O 1
ATOM 786 N N . MET A 1 94 ? -14.366 3.641 15.668 1.00 90.81 94 MET A N 1
ATOM 787 C CA . MET A 1 94 ? -15.617 3.455 14.937 1.00 90.81 94 MET A CA 1
ATOM 788 C C . MET A 1 94 ? -15.964 1.975 14.755 1.00 90.81 94 MET A C 1
ATOM 790 O O . MET A 1 94 ? -17.082 1.580 15.062 1.00 90.81 94 MET A O 1
ATOM 794 N N . ALA A 1 95 ? -15.016 1.153 14.299 1.00 90.00 95 ALA A N 1
ATOM 795 C CA . ALA A 1 95 ? -15.235 -0.280 14.108 1.00 90.00 95 ALA A CA 1
ATOM 796 C C . ALA A 1 95 ? -15.664 -0.963 15.417 1.00 90.00 95 ALA A C 1
ATOM 798 O O . ALA A 1 95 ? -16.678 -1.648 15.441 1.00 90.00 95 ALA A O 1
ATOM 799 N N . LYS A 1 96 ? -14.974 -0.676 16.529 1.00 90.44 96 LYS A N 1
ATOM 800 C CA . LYS A 1 96 ? -15.340 -1.202 17.855 1.00 90.44 96 LYS A CA 1
ATOM 801 C C . LYS A 1 96 ? -16.725 -0.752 18.323 1.00 90.44 96 LYS A C 1
ATOM 803 O O . LYS A 1 96 ? -17.439 -1.532 18.949 1.00 90.44 96 LYS A O 1
ATOM 808 N N . ALA A 1 97 ? -17.094 0.501 18.057 1.00 90.12 97 ALA A N 1
ATOM 809 C CA . ALA A 1 97 ? -18.414 1.019 18.402 1.00 90.12 97 ALA A CA 1
ATOM 810 C C . ALA A 1 97 ? -19.522 0.353 17.568 1.00 90.12 97 ALA A C 1
ATOM 812 O O . ALA A 1 97 ? -20.594 0.084 18.101 1.00 90.12 97 ALA A O 1
ATOM 813 N N . ILE A 1 98 ? -19.254 0.044 16.293 1.00 89.25 98 ILE A N 1
ATOM 814 C CA . ILE A 1 98 ? -20.163 -0.730 15.433 1.00 89.25 98 ILE A CA 1
ATOM 815 C C . ILE A 1 98 ? -20.301 -2.162 15.952 1.00 89.25 98 ILE A C 1
ATOM 817 O O . ILE A 1 98 ? -21.423 -2.632 16.096 1.00 89.25 98 ILE A O 1
ATOM 821 N N . ASP A 1 99 ? -19.198 -2.837 16.276 1.00 91.56 99 ASP A N 1
ATOM 822 C CA . ASP A 1 99 ? -19.252 -4.193 16.837 1.00 91.56 99 ASP A CA 1
ATOM 823 C C . ASP A 1 99 ? -20.083 -4.207 18.133 1.00 91.56 99 ASP A C 1
ATOM 825 O O . ASP A 1 99 ? -20.996 -5.013 18.283 1.00 91.56 99 ASP A O 1
ATOM 829 N N . SER A 1 100 ? -19.861 -3.225 19.016 1.00 90.88 100 SER A N 1
ATOM 830 C CA . SER A 1 100 ? -20.633 -3.069 20.259 1.00 90.88 100 SER A CA 1
ATOM 831 C C . SER A 1 100 ? -22.121 -2.793 20.004 1.00 90.88 100 SER A C 1
ATOM 833 O O . SER A 1 100 ? -22.973 -3.281 20.742 1.00 90.88 100 SER A O 1
ATOM 835 N N . PHE A 1 101 ? -22.450 -2.038 18.949 1.00 90.25 101 PHE A N 1
ATOM 836 C CA . PHE A 1 101 ? -23.832 -1.824 18.515 1.00 90.25 101 PHE A CA 1
ATOM 837 C C . PHE A 1 101 ? -24.494 -3.133 18.069 1.00 90.25 101 PHE A C 1
ATOM 839 O O . PHE A 1 101 ? -25.633 -3.399 18.448 1.00 90.25 101 PHE A O 1
ATOM 846 N N . MET A 1 102 ? -23.779 -3.967 17.308 1.00 89.75 102 MET A N 1
ATOM 847 C CA . MET A 1 102 ? -24.278 -5.280 16.878 1.00 89.75 102 MET A CA 1
ATOM 848 C C . MET A 1 102 ? -24.481 -6.225 18.070 1.00 89.75 102 MET A C 1
ATOM 850 O O . MET A 1 102 ? -25.459 -6.970 18.099 1.00 89.75 102 MET A O 1
ATOM 854 N N . ASP A 1 103 ? -23.626 -6.121 19.089 1.00 92.38 103 ASP A N 1
ATOM 855 C CA . ASP A 1 103 ? -23.758 -6.839 20.363 1.00 92.38 103 ASP A CA 1
ATOM 856 C C . ASP A 1 103 ? -24.831 -6.237 21.298 1.00 92.38 103 ASP A C 1
ATOM 858 O O . ASP A 1 103 ? -25.067 -6.747 22.393 1.00 92.38 103 ASP A O 1
ATOM 862 N N . THR A 1 104 ? -25.540 -5.186 20.864 1.00 86.00 104 THR A N 1
ATOM 863 C CA . THR A 1 104 ? -26.588 -4.479 21.628 1.00 86.00 104 THR A CA 1
ATOM 864 C C . THR A 1 104 ? -26.078 -3.821 22.926 1.00 86.00 104 THR A C 1
ATOM 866 O O . THR A 1 104 ? -26.851 -3.548 23.847 1.00 86.00 104 THR A O 1
ATOM 869 N N . ASP A 1 105 ? -24.777 -3.520 23.012 1.00 87.81 105 ASP A N 1
ATOM 870 C CA . ASP A 1 105 ? -24.181 -2.738 24.103 1.00 87.81 105 ASP A CA 1
ATOM 871 C C . ASP A 1 105 ? -24.330 -1.237 23.809 1.00 87.81 105 ASP A C 1
ATOM 873 O O . ASP A 1 105 ? -23.490 -0.609 23.156 1.00 87.81 105 ASP A O 1
ATOM 877 N N . PHE A 1 106 ? -25.432 -0.672 24.308 1.00 80.81 106 PHE A N 1
ATOM 878 C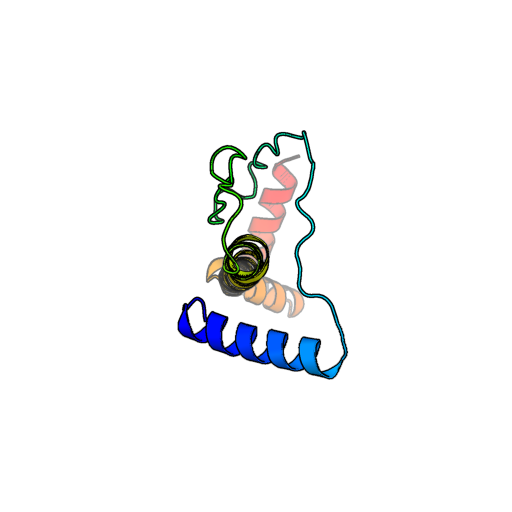 CA . PHE A 1 106 ? -25.849 0.706 24.036 1.00 80.81 106 PHE A CA 1
ATOM 879 C C . PHE A 1 106 ? -24.881 1.773 24.577 1.00 80.81 106 PHE A C 1
ATOM 881 O O . PHE A 1 106 ? -24.788 2.882 24.052 1.00 80.81 106 PHE A O 1
ATOM 888 N N . GLU A 1 107 ? -24.146 1.476 25.652 1.00 85.69 107 GLU A N 1
ATOM 889 C CA . GLU A 1 107 ? -23.214 2.443 26.238 1.00 85.69 107 GLU A CA 1
ATOM 890 C C . GLU A 1 107 ? -21.964 2.579 25.362 1.00 85.69 107 GLU A C 1
ATOM 892 O O . GLU A 1 107 ? -21.504 3.692 25.081 1.00 85.69 107 GLU A O 1
ATOM 897 N N . LYS A 1 108 ? -21.456 1.450 24.855 1.00 83.69 108 LYS A N 1
ATOM 898 C CA . LYS A 1 108 ? -20.274 1.420 23.984 1.00 83.69 108 LYS A CA 1
ATOM 899 C C . LYS A 1 108 ? -20.589 1.747 22.519 1.00 83.69 108 LYS A C 1
ATOM 901 O O . LYS A 1 108 ? -19.687 2.186 21.800 1.00 83.69 108 LYS A O 1
ATOM 906 N N . SER A 1 109 ? -21.842 1.609 22.076 1.00 86.50 109 SER A N 1
ATOM 907 C CA . SER A 1 109 ? -22.281 1.970 20.717 1.00 86.50 109 SER A CA 1
ATOM 908 C C . SER A 1 109 ? -22.483 3.471 20.490 1.00 86.50 109 SER A C 1
ATOM 910 O O . SER A 1 109 ? -22.496 3.908 19.335 1.00 86.50 109 SER A O 1
ATOM 912 N N . GLN A 1 110 ? -22.591 4.290 21.547 1.00 87.75 110 GLN A N 1
ATOM 913 C CA . GLN A 1 110 ? -22.947 5.717 21.430 1.00 87.75 110 GLN A CA 1
ATOM 914 C C . GLN A 1 110 ? -22.097 6.503 20.425 1.00 87.75 110 GLN A C 1
ATOM 916 O O . GLN A 1 110 ? -22.576 7.455 19.804 1.00 87.75 110 GLN A O 1
ATOM 921 N N . TYR A 1 111 ? -20.815 6.157 20.293 1.00 86.81 111 TYR A N 1
ATOM 922 C CA . TYR A 1 111 ? -19.923 6.828 19.351 1.00 86.81 111 TYR A CA 1
ATOM 923 C C . TYR A 1 111 ? -20.381 6.653 17.895 1.00 86.81 111 TYR A C 1
ATOM 925 O O . TYR A 1 111 ? -20.356 7.611 17.119 1.00 86.81 111 TYR A O 1
ATOM 933 N N . PHE A 1 112 ? -20.832 5.450 17.537 1.00 87.88 112 PHE A N 1
ATOM 934 C CA . PHE A 1 112 ? -21.376 5.155 16.217 1.00 87.88 112 PHE A CA 1
ATOM 935 C C . PHE A 1 112 ? -22.698 5.898 15.991 1.00 87.88 112 PHE A C 1
ATOM 937 O O . PHE A 1 112 ? -22.836 6.603 14.992 1.00 87.88 112 PHE A O 1
ATOM 944 N N . GLU A 1 113 ? -23.622 5.835 16.952 1.00 85.06 113 GLU A N 1
ATOM 945 C CA . GLU A 1 113 ? -24.942 6.476 16.863 1.00 85.06 113 GLU A CA 1
ATOM 946 C C . GLU A 1 113 ? -24.848 7.995 16.679 1.00 85.06 113 GLU A C 1
ATOM 948 O O . GLU A 1 113 ? -25.469 8.559 15.776 1.00 85.06 113 GLU A O 1
ATOM 953 N N . LYS A 1 114 ? -24.005 8.668 17.474 1.00 86.94 114 LYS A N 1
ATOM 954 C CA . LYS A 1 114 ? -23.780 10.119 17.361 1.00 86.94 114 LYS A CA 1
ATOM 955 C C . LYS A 1 114 ? -23.244 10.505 15.986 1.00 86.94 114 LYS A C 1
ATOM 957 O O . LYS A 1 114 ? -23.694 11.488 15.400 1.00 86.94 114 LYS A O 1
ATOM 962 N N . LYS A 1 115 ? -22.295 9.730 15.457 1.00 84.62 115 LYS A N 1
ATOM 963 C CA . LYS A 1 115 ? -21.712 9.986 14.134 1.00 84.62 115 LYS A CA 1
ATOM 964 C C . LYS A 1 115 ? -22.711 9.707 13.006 1.00 84.62 115 LYS A C 1
ATOM 966 O O . LYS A 1 115 ? -22.668 10.392 11.987 1.00 84.62 115 LYS A O 1
ATOM 971 N N . LEU A 1 116 ? -23.633 8.762 13.195 1.00 83.94 116 LEU A N 1
ATOM 972 C CA . LEU A 1 116 ? -24.722 8.490 12.257 1.00 83.94 116 LEU A CA 1
ATOM 973 C C . LEU A 1 116 ? -25.734 9.646 12.224 1.00 83.94 116 LEU A C 1
ATOM 975 O O . LEU A 1 116 ? -26.070 10.130 11.146 1.00 83.94 116 LEU A O 1
ATOM 979 N N . LEU A 1 117 ? -26.128 10.156 13.395 1.00 83.06 117 LEU A N 1
ATOM 980 C CA . LEU A 1 117 ? -27.032 11.305 13.529 1.00 83.06 117 LEU A CA 1
ATOM 981 C C . LEU A 1 117 ? -26.458 12.589 12.918 1.00 83.06 117 LEU A C 1
ATOM 983 O O . LEU A 1 117 ? -27.171 13.301 12.217 1.00 83.06 117 LEU A O 1
ATOM 987 N N . LEU A 1 118 ? -25.167 12.868 13.131 1.00 83.12 118 LEU A N 1
ATOM 988 C CA . LEU A 1 118 ? -24.474 13.993 12.487 1.00 83.12 118 LEU A CA 1
ATOM 989 C C . LEU A 1 118 ? -24.582 13.921 10.961 1.00 83.12 118 LEU A C 1
ATOM 991 O O . LEU A 1 118 ? -24.915 14.912 10.324 1.00 83.12 118 LEU A O 1
ATOM 995 N N . LYS A 1 119 ? -24.384 12.732 10.386 1.00 78.56 119 LYS A N 1
ATOM 996 C CA . LYS A 1 119 ? -24.446 12.519 8.936 1.00 78.56 119 LYS A C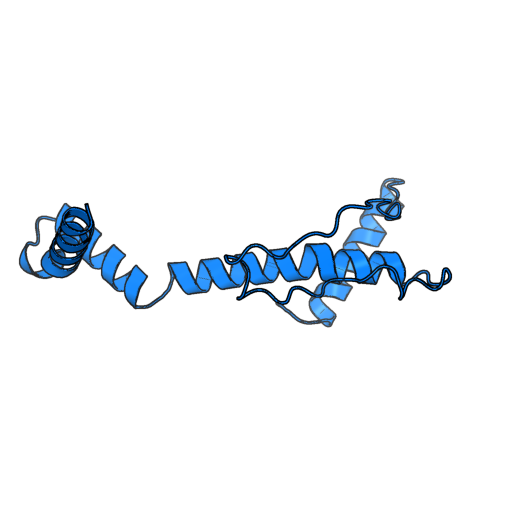A 1
ATOM 997 C C . LYS A 1 119 ? -25.862 12.659 8.363 1.00 78.56 119 LYS A C 1
ATOM 999 O O . LYS A 1 119 ? -26.014 13.010 7.198 1.00 78.56 119 LYS A O 1
ATOM 1004 N N . CYS A 1 120 ? -26.888 12.373 9.163 1.00 75.50 120 CYS A N 1
ATOM 1005 C CA . CYS A 1 120 ? -28.289 12.553 8.780 1.00 75.50 120 CYS A CA 1
ATOM 1006 C C . CYS A 1 120 ? -28.753 14.016 8.847 1.00 75.50 120 CYS A C 1
ATOM 1008 O O . CYS A 1 120 ? -29.680 14.361 8.130 1.00 75.50 120 CYS A O 1
ATOM 1010 N N . ASN A 1 121 ? -28.115 14.859 9.667 1.00 71.94 121 ASN A N 1
ATOM 1011 C CA . ASN A 1 121 ? -28.457 16.281 9.816 1.00 71.94 121 ASN A CA 1
ATOM 1012 C C . ASN A 1 121 ? -27.741 17.204 8.807 1.00 71.94 121 ASN A C 1
ATOM 1014 O O . ASN A 1 121 ? -27.957 18.413 8.827 1.00 71.94 121 ASN A O 1
ATOM 1018 N N . GLU A 1 122 ? -26.863 16.660 7.960 1.00 65.06 122 GLU A N 1
ATOM 1019 C CA . GLU A 1 122 ? -26.178 17.396 6.884 1.00 65.06 122 GLU A CA 1
ATOM 1020 C C . GLU A 1 122 ? -26.977 17.423 5.559 1.00 65.06 122 GLU A C 1
ATOM 1022 O O . GLU A 1 122 ? -26.483 17.949 4.559 1.00 65.06 122 GLU A O 1
ATOM 1027 N N . TYR A 1 123 ? -28.209 16.897 5.557 1.00 48.16 123 TYR A N 1
ATOM 1028 C CA . TYR A 1 123 ? -29.188 16.952 4.461 1.00 48.16 123 TYR A CA 1
ATOM 1029 C C . TYR A 1 123 ? -30.495 17.589 4.938 1.00 48.16 123 TYR A C 1
ATOM 1031 O O . TYR A 1 123 ? -31.172 18.208 4.086 1.00 48.16 123 TYR A O 1
#

pLDDT: mean 75.63, std 16.48, range [38.81, 93.88]

Secondary structure (DSSP, 8-state):
---HHHHHHHHHHHHHHHHHTT--------------PPPGGGTTS------TT---S--THHHHHHHIIIIIHHHHHHHHHHHHHHTSHHHHHHHHHHHHHHTT-HHHHHHHHHHHHHHHTT-